Protein AF-A0AAP3CLZ2-F1 (afdb_monomer_lite)

pLDDT: mean 92.91, std 7.86, range [60.66, 98.38]

Foldseek 3Di:
DVVLVVLLVVLVVVLVVLVVVLVVDDCPDPVNVVSVVSNVVSVVSNVVSVVVVVVVVVVVVVVVVVVVVVVVVVCVVVVDD

Structure (mmCIF, N/CA/C/O backbone):
data_AF-A0AAP3CLZ2-F1
#
_entry.id   AF-A0AAP3CLZ2-F1
#
loop_
_atom_site.group_PDB
_atom_site.id
_atom_site.type_symbol
_atom_site.label_atom_id
_atom_site.label_alt_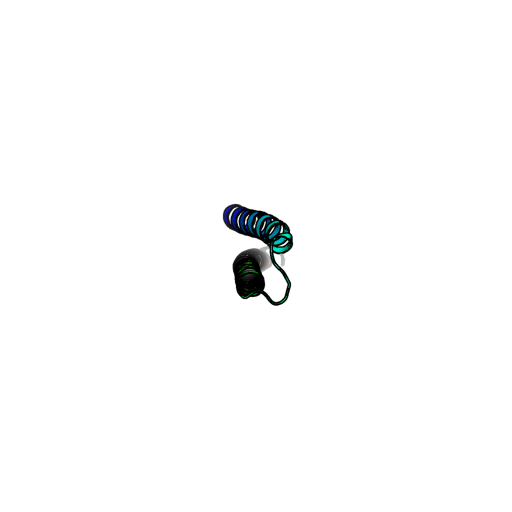id
_atom_site.label_comp_id
_atom_site.label_asym_id
_atom_site.label_entity_id
_atom_site.label_seq_id
_atom_site.pdbx_PDB_ins_code
_atom_site.Cartn_x
_atom_site.Cartn_y
_atom_site.Cartn_z
_atom_site.occupancy
_atom_site.B_iso_or_equiv
_atom_site.auth_seq_id
_atom_site.auth_comp_id
_atom_site.auth_asym_id
_atom_site.auth_atom_id
_atom_site.pdbx_PDB_model_num
ATOM 1 N N . MET A 1 1 ? 10.186 6.334 -4.587 1.00 62.25 1 MET A N 1
ATOM 2 C CA . MET A 1 1 ? 10.851 5.251 -3.820 1.00 62.25 1 MET A CA 1
ATOM 3 C C . MET A 1 1 ? 11.076 5.584 -2.344 1.00 62.25 1 MET A C 1
ATOM 5 O O . MET A 1 1 ? 10.428 4.961 -1.520 1.00 62.25 1 MET A O 1
ATOM 9 N N . LEU A 1 2 ? 11.945 6.540 -1.961 1.00 66.69 2 LEU A N 1
ATOM 10 C CA . LEU A 1 2 ? 12.167 6.841 -0.528 1.00 66.69 2 LEU A CA 1
ATOM 11 C C . LEU A 1 2 ? 10.916 7.445 0.143 1.00 66.69 2 LEU A C 1
ATOM 13 O O . LEU A 1 2 ? 10.574 7.086 1.263 1.00 66.69 2 LEU A O 1
ATOM 17 N N . LYS A 1 3 ? 10.202 8.323 -0.576 1.00 73.31 3 LYS A N 1
ATOM 18 C CA . LYS A 1 3 ? 8.932 8.906 -0.118 1.00 73.31 3 LYS A CA 1
ATOM 19 C C . LYS A 1 3 ? 7.850 7.838 0.081 1.00 73.31 3 LYS A C 1
ATOM 21 O O . LYS A 1 3 ? 7.188 7.855 1.110 1.00 73.31 3 LYS A O 1
ATOM 26 N N . ASP A 1 4 ? 7.729 6.890 -0.843 1.00 77.75 4 ASP A N 1
ATOM 27 C CA . ASP A 1 4 ? 6.683 5.852 -0.805 1.00 77.75 4 ASP A CA 1
ATOM 28 C C . ASP A 1 4 ? 6.981 4.794 0.258 1.00 77.75 4 ASP A C 1
ATOM 30 O O . ASP A 1 4 ? 6.090 4.390 0.997 1.00 77.75 4 ASP A O 1
ATOM 34 N N . LYS A 1 5 ? 8.263 4.452 0.453 1.00 82.75 5 LYS A N 1
ATOM 35 C CA . LYS A 1 5 ? 8.707 3.644 1.597 1.00 82.75 5 LYS A CA 1
ATOM 36 C C . LYS A 1 5 ? 8.320 4.296 2.929 1.00 82.75 5 LYS A C 1
ATOM 38 O O . LYS A 1 5 ? 7.818 3.617 3.817 1.00 82.75 5 LYS A O 1
ATOM 43 N N . ASN A 1 6 ? 8.512 5.609 3.063 1.00 90.88 6 ASN A N 1
ATOM 44 C CA . ASN A 1 6 ? 8.133 6.330 4.279 1.00 90.88 6 ASN A CA 1
ATOM 45 C C . ASN A 1 6 ? 6.610 6.382 4.488 1.00 90.88 6 ASN A C 1
ATOM 47 O O . ASN A 1 6 ? 6.173 6.424 5.634 1.00 90.88 6 ASN A O 1
ATOM 51 N N . LYS A 1 7 ? 5.803 6.378 3.417 1.00 91.88 7 LYS A N 1
ATOM 52 C CA . LYS A 1 7 ? 4.339 6.259 3.527 1.00 91.88 7 LYS A CA 1
ATOM 53 C C . LYS A 1 7 ? 3.941 4.885 4.066 1.00 91.88 7 LYS A C 1
ATOM 55 O O . LYS A 1 7 ? 3.206 4.832 5.042 1.00 91.88 7 LYS A O 1
ATOM 60 N N . ILE A 1 8 ? 4.501 3.809 3.507 1.00 93.69 8 ILE A N 1
ATOM 61 C CA . ILE A 1 8 ? 4.231 2.433 3.958 1.00 93.69 8 ILE A CA 1
ATOM 62 C C . ILE A 1 8 ? 4.596 2.258 5.438 1.00 93.69 8 ILE A C 1
ATOM 64 O O . ILE A 1 8 ? 3.784 1.756 6.207 1.00 93.69 8 ILE A O 1
ATOM 68 N N . ILE A 1 9 ? 5.777 2.729 5.860 1.00 95.19 9 ILE A N 1
ATOM 69 C CA . ILE A 1 9 ? 6.203 2.657 7.270 1.00 95.19 9 ILE A CA 1
ATOM 70 C C . ILE A 1 9 ? 5.210 3.388 8.182 1.00 95.19 9 ILE A C 1
ATOM 72 O O . ILE A 1 9 ? 4.794 2.839 9.197 1.00 95.19 9 ILE A O 1
ATOM 76 N N . LYS A 1 10 ? 4.773 4.593 7.800 1.00 96.31 10 LYS A N 1
ATOM 77 C CA . LYS A 1 10 ? 3.783 5.356 8.573 1.00 96.31 10 LYS A CA 1
ATOM 78 C C . LYS A 1 10 ? 2.432 4.650 8.668 1.00 96.31 10 LYS A C 1
ATOM 80 O O . LYS A 1 10 ? 1.786 4.744 9.707 1.00 96.31 10 LYS A O 1
ATOM 85 N N . SER A 1 11 ? 1.983 3.984 7.606 1.00 97.06 11 SER A N 1
ATOM 86 C CA . SER A 1 11 ? 0.736 3.213 7.645 1.00 97.06 11 SER A CA 1
ATOM 87 C C . SER A 1 11 ? 0.867 2.007 8.579 1.00 97.06 11 SER A C 1
ATOM 89 O O . SER A 1 11 ? -0.021 1.799 9.397 1.00 97.06 11 SER A O 1
ATOM 91 N N . ILE A 1 12 ? 2.006 1.302 8.568 1.00 97.38 12 ILE A N 1
ATOM 92 C CA . ILE A 1 12 ? 2.291 0.206 9.515 1.00 97.38 12 ILE A CA 1
ATOM 93 C C . ILE A 1 12 ? 2.292 0.707 10.967 1.00 97.38 12 ILE A C 1
ATOM 95 O O . ILE A 1 12 ? 1.646 0.116 11.825 1.00 97.38 12 ILE A O 1
ATOM 99 N N . GLU A 1 13 ? 2.952 1.832 11.254 1.00 97.69 13 GLU A N 1
ATOM 100 C CA . GLU A 1 13 ? 2.951 2.426 12.601 1.00 97.69 13 GLU A CA 1
ATOM 101 C C . GLU A 1 13 ? 1.539 2.780 13.093 1.00 97.69 13 GLU A C 1
ATOM 103 O O . GLU A 1 13 ? 1.257 2.688 14.287 1.00 97.69 13 GLU A O 1
ATOM 108 N N . LYS A 1 14 ? 0.648 3.210 12.190 1.00 98.00 14 LYS A N 1
ATOM 109 C CA . LYS A 1 14 ? -0.757 3.479 12.522 1.00 98.00 14 LYS A CA 1
ATOM 110 C C . LYS A 1 14 ? -1.543 2.193 12.761 1.00 98.00 14 LYS A C 1
ATOM 112 O O . LYS A 1 14 ? -2.339 2.179 13.693 1.00 98.00 14 LYS A O 1
ATOM 117 N N . ILE A 1 15 ? -1.319 1.155 11.953 1.00 98.25 15 ILE A N 1
ATOM 118 C CA . ILE A 1 15 ? -1.958 -0.158 12.126 1.00 98.25 15 ILE A CA 1
ATOM 119 C C . ILE A 1 15 ? -1.636 -0.701 13.516 1.00 98.25 15 ILE A C 1
ATOM 121 O O . ILE A 1 15 ? -2.564 -0.939 14.276 1.00 98.25 15 ILE A O 1
ATOM 125 N N . ASN A 1 16 ? -0.356 -0.750 13.900 1.00 97.56 16 ASN A N 1
ATOM 126 C CA . ASN A 1 16 ? 0.051 -1.267 15.211 1.00 97.56 16 ASN A CA 1
ATOM 127 C C . ASN A 1 16 ? -0.658 -0.542 16.372 1.00 97.56 16 ASN A C 1
ATOM 129 O O . ASN A 1 16 ? -1.120 -1.169 17.317 1.00 97.56 16 ASN A O 1
ATOM 133 N N . LYS A 1 17 ? -0.808 0.788 16.287 1.00 97.31 17 LYS A N 1
ATOM 134 C CA . LYS A 1 17 ? -1.528 1.573 17.307 1.00 97.31 17 LYS A CA 1
ATOM 135 C C . LYS A 1 17 ? -3.027 1.278 17.348 1.00 97.31 17 LYS A C 1
ATOM 137 O O . LYS A 1 17 ? -3.632 1.344 18.412 1.00 97.31 17 LYS A O 1
ATOM 142 N N . LEU A 1 18 ? -3.641 1.024 16.194 1.00 97.38 18 LEU A N 1
ATOM 143 C CA . LEU A 1 18 ? -5.054 0.653 16.123 1.00 97.38 18 LEU A CA 1
ATOM 144 C C . LEU A 1 18 ? -5.274 -0.767 16.655 1.00 97.38 18 LEU A C 1
ATOM 146 O O . LEU A 1 18 ? -6.245 -0.982 17.369 1.00 97.38 18 LEU A O 1
ATOM 150 N N . GLU A 1 19 ? -4.357 -1.695 16.373 1.00 95.81 19 GLU A N 1
ATOM 151 C CA . GLU A 1 19 ? -4.378 -3.058 16.916 1.00 95.81 19 GLU A CA 1
ATOM 152 C C . GLU A 1 19 ? -4.257 -3.069 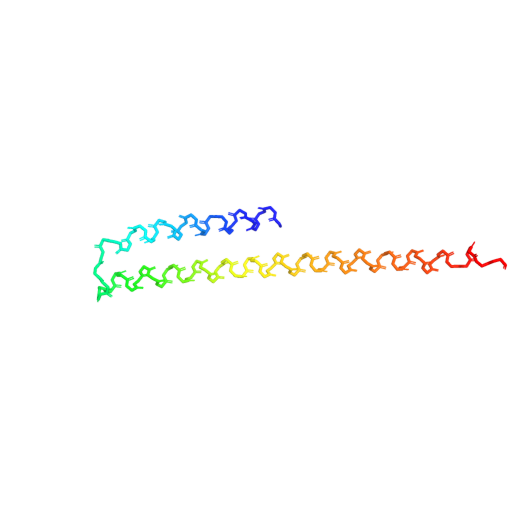18.444 1.00 95.81 19 GLU A C 1
ATOM 154 O O . GLU A 1 19 ? -5.022 -3.760 19.111 1.00 95.81 19 GLU A O 1
ATOM 159 N N . GLU A 1 20 ? -3.376 -2.245 19.021 1.00 95.25 20 GLU A N 1
ATOM 160 C CA . GLU A 1 20 ? -3.317 -2.040 20.477 1.00 95.25 20 GLU A CA 1
ATOM 161 C C . GLU A 1 20 ? -4.645 -1.496 21.034 1.00 95.25 20 GLU A C 1
ATOM 163 O O . GLU A 1 20 ? -5.088 -1.900 22.109 1.00 95.25 20 GLU A O 1
ATOM 168 N N . GLY A 1 21 ? -5.304 -0.601 20.291 1.00 91.56 21 GLY A N 1
ATOM 169 C CA . GLY A 1 21 ? -6.597 -0.024 20.657 1.00 91.56 21 GLY A CA 1
ATOM 170 C C . GLY A 1 21 ? -7.778 -0.996 20.572 1.00 91.56 21 GLY A C 1
ATOM 171 O O . GLY A 1 21 ? -8.755 -0.793 21.288 1.00 91.56 21 GLY A O 1
ATOM 172 N N . LEU A 1 22 ? -7.700 -2.057 19.756 1.00 93.94 22 LEU A N 1
ATOM 173 C CA . LEU A 1 22 ? -8.759 -3.075 19.658 1.00 93.94 22 LEU A CA 1
ATOM 174 C C . LEU A 1 22 ? -8.997 -3.789 20.990 1.00 93.94 22 LEU A C 1
ATOM 176 O O . LEU A 1 22 ? -10.131 -4.143 21.286 1.00 93.94 22 LEU A O 1
ATOM 180 N N . ALA A 1 23 ? -7.959 -3.947 21.817 1.00 91.50 23 ALA A N 1
ATOM 181 C CA . ALA A 1 23 ? -8.065 -4.590 23.128 1.00 91.50 23 ALA A CA 1
ATOM 182 C C . ALA A 1 23 ? -8.960 -3.828 24.129 1.00 91.50 23 ALA A C 1
ATOM 184 O O . ALA A 1 23 ? -9.233 -4.338 25.214 1.00 91.50 23 ALA A O 1
ATOM 185 N N . LEU A 1 24 ? -9.384 -2.605 23.792 1.00 94.19 24 LEU A N 1
ATOM 186 C CA . LEU A 1 24 ? -10.270 -1.779 24.612 1.00 94.19 24 LEU A CA 1
ATOM 187 C C . LEU A 1 24 ? -11.762 -2.039 24.352 1.00 94.19 24 LEU A C 1
ATOM 189 O O . LEU A 1 24 ? -12.585 -1.503 25.091 1.00 94.19 24 LEU A O 1
ATOM 193 N N . PHE A 1 25 ? -12.100 -2.818 23.322 1.00 94.44 25 PHE A N 1
ATOM 194 C CA . PHE A 1 25 ? -13.473 -3.064 22.878 1.00 94.44 25 PHE A CA 1
ATOM 195 C C . PHE A 1 25 ? -13.753 -4.569 22.796 1.00 94.44 25 PHE A C 1
ATOM 197 O O . PHE A 1 25 ? -12.839 -5.365 22.567 1.00 94.44 25 PHE A O 1
ATOM 204 N N . GLU A 1 26 ? -15.013 -4.968 22.957 1.00 94.12 26 GLU A N 1
ATOM 205 C CA . GLU A 1 26 ? -15.443 -6.340 22.690 1.00 94.12 26 GLU A CA 1
ATOM 206 C C . GLU A 1 26 ? -15.642 -6.554 21.180 1.00 94.12 26 GLU A C 1
ATOM 208 O O . GLU A 1 26 ? -16.010 -5.635 20.455 1.00 94.12 26 GLU A O 1
ATOM 213 N N . GLU A 1 27 ? -15.449 -7.779 20.678 1.00 87.19 27 GLU A N 1
ATOM 214 C CA . GLU A 1 27 ? -15.578 -8.086 19.237 1.00 87.19 27 GLU A CA 1
ATOM 215 C C . GLU A 1 27 ? -16.968 -7.768 18.649 1.00 87.19 27 GLU A C 1
ATOM 217 O O . GLU A 1 27 ? -17.109 -7.618 17.435 1.00 87.19 27 GLU A O 1
ATOM 222 N N . GLY A 1 28 ? -17.996 -7.674 19.498 1.00 90.25 28 GLY A N 1
ATOM 223 C CA . GLY A 1 28 ? -19.355 -7.299 19.108 1.00 90.25 28 GLY A CA 1
ATOM 224 C C . GLY A 1 28 ? -19.616 -5.791 19.057 1.00 90.25 28 GLY A C 1
ATOM 225 O O . GLY A 1 28 ? -20.674 -5.394 18.566 1.00 90.25 28 GLY A O 1
ATOM 226 N N . ASP A 1 29 ? -18.688 -4.966 19.549 1.00 95.69 29 ASP A N 1
ATOM 227 C CA . ASP A 1 29 ? -18.863 -3.518 19.625 1.00 95.69 29 ASP A CA 1
ATOM 228 C C . ASP A 1 29 ? -18.758 -2.877 18.235 1.00 95.69 29 ASP A C 1
ATOM 230 O O . ASP A 1 29 ? -17.902 -3.220 17.410 1.00 95.69 29 ASP A O 1
ATOM 234 N N . GLU A 1 30 ? -19.600 -1.875 17.977 1.00 95.44 30 GLU A N 1
ATOM 235 C CA . GLU A 1 30 ? -19.536 -1.100 16.734 1.00 95.44 30 GLU A CA 1
ATOM 236 C C . GLU A 1 30 ? -18.179 -0.385 16.604 1.00 95.44 30 GLU A C 1
ATOM 238 O O . GLU A 1 30 ? -17.614 -0.274 15.512 1.00 95.44 30 GLU A O 1
ATOM 243 N N . GLU A 1 31 ? -17.603 0.038 17.730 1.00 95.69 31 GLU A N 1
ATOM 244 C CA . GLU A 1 31 ? -16.268 0.612 17.825 1.00 95.69 31 GLU A CA 1
ATOM 245 C C . GLU A 1 31 ? -15.179 -0.376 1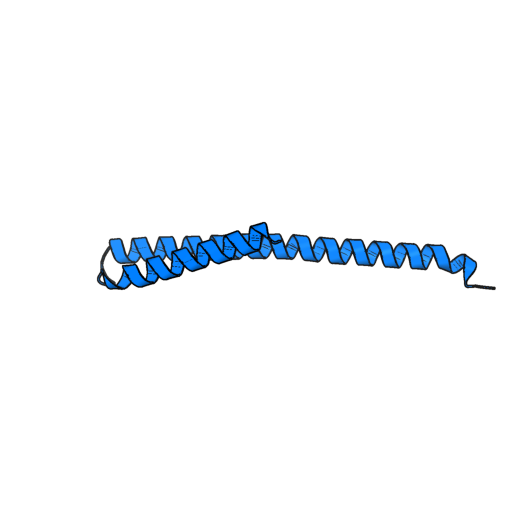7.397 1.00 95.69 31 GLU A C 1
ATOM 247 O O . GLU A 1 31 ? -14.272 0.018 16.656 1.00 95.69 31 GLU A O 1
ATOM 252 N N . TYR A 1 32 ? -15.281 -1.649 17.792 1.00 96.69 32 TYR A N 1
ATOM 253 C CA . TYR A 1 32 ? -14.338 -2.691 17.380 1.00 96.69 32 TYR A CA 1
ATOM 254 C C . TYR A 1 32 ? -14.360 -2.859 15.856 1.00 96.69 32 TYR A C 1
ATOM 256 O O . TYR A 1 32 ? -13.319 -2.775 15.192 1.00 96.69 32 TYR A O 1
ATOM 264 N N . LEU A 1 33 ? -15.560 -2.973 15.273 1.00 96.50 33 LEU A N 1
ATOM 265 C CA . LEU A 1 33 ? -15.736 -3.044 13.822 1.00 96.50 33 LEU A CA 1
ATOM 266 C C . LEU A 1 33 ? -15.207 -1.783 13.115 1.00 96.50 33 LEU A C 1
ATOM 268 O O . LEU A 1 33 ? -14.525 -1.876 12.093 1.00 96.50 33 LEU A O 1
ATOM 272 N N . SER A 1 34 ? -15.468 -0.599 13.671 1.00 96.25 34 SER A N 1
ATOM 273 C CA . SER A 1 34 ? -14.983 0.682 13.141 1.00 96.25 34 SER A CA 1
ATOM 274 C C . SER A 1 34 ? -13.453 0.758 13.111 1.00 96.25 34 SER A C 1
ATOM 276 O O . SER A 1 34 ? -12.866 1.268 12.150 1.00 96.25 34 SER A O 1
ATOM 278 N N . VAL A 1 35 ? -12.781 0.233 14.140 1.00 97.06 35 VAL A N 1
ATOM 279 C CA . VAL A 1 35 ? -11.315 0.155 14.183 1.00 97.06 35 VAL A CA 1
ATOM 280 C C . VAL A 1 35 ? -10.787 -0.834 13.140 1.00 97.06 35 VAL A C 1
ATOM 282 O O . VAL A 1 35 ? -9.855 -0.483 12.412 1.00 97.06 35 VAL A O 1
ATOM 285 N N . LEU A 1 36 ? -11.413 -2.006 12.981 1.00 97.62 36 LEU A N 1
ATOM 286 C CA . LEU A 1 36 ? -11.041 -2.968 11.935 1.00 97.62 36 LEU A CA 1
ATOM 287 C C . LEU A 1 36 ? -11.154 -2.377 10.524 1.00 97.62 36 LEU A C 1
ATOM 289 O O . LEU A 1 36 ? -10.230 -2.518 9.724 1.00 97.62 36 LEU A O 1
ATOM 293 N N . VAL A 1 37 ? -12.236 -1.651 10.229 1.00 97.38 37 VAL A N 1
ATOM 294 C CA . VAL A 1 37 ? -12.417 -0.975 8.930 1.00 97.38 37 VAL A CA 1
ATOM 295 C C . VAL A 1 37 ? -11.304 0.047 8.674 1.00 97.38 37 VAL A C 1
ATOM 297 O O . VAL A 1 37 ? -10.799 0.158 7.555 1.00 97.38 37 VAL A O 1
ATOM 300 N N . LYS A 1 38 ? -10.861 0.775 9.707 1.00 97.81 38 LYS A N 1
ATOM 301 C CA . LYS A 1 38 ? -9.728 1.711 9.586 1.00 97.81 38 LYS A CA 1
ATOM 302 C C . LYS A 1 38 ? -8.407 0.989 9.325 1.00 97.81 38 LYS A C 1
ATOM 304 O O . LYS A 1 38 ? -7.619 1.468 8.510 1.00 97.81 38 LYS A O 1
ATOM 309 N N . ILE A 1 39 ? -8.161 -0.139 9.994 1.00 98.19 39 ILE A N 1
ATOM 310 C CA . ILE A 1 39 ? -6.976 -0.977 9.753 1.00 98.19 39 ILE A CA 1
ATOM 311 C C . ILE A 1 39 ? -6.977 -1.488 8.311 1.00 98.19 39 ILE A C 1
ATOM 313 O O . ILE A 1 39 ? -5.966 -1.362 7.620 1.00 98.19 39 ILE A O 1
ATOM 317 N N . GLN A 1 40 ? -8.116 -1.991 7.829 1.00 98.31 40 GLN A N 1
ATOM 318 C CA . GLN A 1 40 ? -8.265 -2.438 6.447 1.00 98.31 40 GLN A CA 1
ATOM 319 C C . GLN A 1 40 ? -7.910 -1.323 5.454 1.00 98.31 40 GLN A C 1
ATOM 321 O O . GLN A 1 40 ? -7.081 -1.540 4.572 1.00 98.31 40 GLN A O 1
ATOM 326 N N . GLY A 1 41 ? -8.441 -0.111 5.645 1.00 98.25 41 GLY A N 1
ATOM 327 C CA . GLY A 1 41 ? -8.115 1.026 4.778 1.00 98.25 41 GLY A CA 1
ATOM 328 C C . GLY A 1 41 ? -6.617 1.368 4.749 1.00 98.25 41 GLY A C 1
ATOM 329 O O . GLY A 1 41 ? -6.086 1.746 3.708 1.00 98.25 41 GLY A O 1
ATOM 330 N N . LEU A 1 42 ? -5.896 1.182 5.861 1.00 98.31 42 LEU A N 1
ATOM 331 C CA . LEU A 1 42 ? -4.441 1.376 5.896 1.00 98.31 42 LEU A CA 1
ATOM 332 C C . LEU A 1 42 ? -3.683 0.282 5.130 1.00 98.31 42 LEU A C 1
ATOM 334 O O . LEU A 1 42 ? -2.649 0.576 4.527 1.00 98.31 42 LEU A O 1
ATOM 338 N N . TYR A 1 43 ? -4.175 -0.960 5.126 1.00 98.38 43 TYR A N 1
ATOM 339 C CA . TYR A 1 43 ? -3.617 -2.019 4.280 1.00 98.38 43 TYR A CA 1
ATOM 340 C C . TYR A 1 43 ? -3.862 -1.756 2.793 1.00 98.38 43 TYR A C 1
ATOM 342 O O . TYR A 1 43 ? -2.941 -1.952 1.995 1.00 98.38 43 TYR A O 1
ATOM 350 N N . ASP A 1 44 ? -5.039 -1.244 2.432 1.00 98.12 44 ASP A N 1
ATOM 351 C CA . ASP A 1 44 ? -5.341 -0.823 1.060 1.00 98.12 44 ASP A CA 1
ATOM 352 C C . ASP A 1 44 ? -4.373 0.287 0.607 1.00 98.12 44 ASP A C 1
ATOM 354 O O . ASP A 1 44 ? -3.737 0.176 -0.444 1.00 98.12 44 ASP A O 1
ATOM 358 N N . GLU A 1 45 ? -4.134 1.300 1.452 1.00 96.56 45 GLU A N 1
ATOM 359 C CA . GLU A 1 45 ? -3.134 2.343 1.181 1.00 96.56 45 GLU A CA 1
ATOM 360 C C . GLU A 1 45 ? -1.720 1.769 0.978 1.00 96.56 45 GLU A C 1
ATOM 362 O O . GLU A 1 45 ? -0.960 2.245 0.126 1.00 96.56 45 GLU A O 1
ATOM 367 N N . ILE A 1 46 ? -1.320 0.765 1.765 1.00 96.88 46 ILE A N 1
ATOM 368 C CA . ILE A 1 46 ? -0.015 0.108 1.606 1.00 96.88 46 ILE A CA 1
ATOM 369 C C . ILE A 1 46 ? 0.058 -0.605 0.255 1.00 96.88 46 ILE A C 1
ATOM 371 O O . ILE A 1 46 ? 1.066 -0.459 -0.445 1.00 96.88 46 ILE A O 1
ATOM 375 N N . ALA A 1 47 ? -0.988 -1.346 -0.118 1.00 96.94 47 ALA A N 1
ATOM 376 C CA . ALA A 1 47 ? -1.053 -2.067 -1.384 1.00 96.94 47 ALA A CA 1
ATOM 377 C C . ALA A 1 47 ? -0.937 -1.110 -2.581 1.00 96.94 47 ALA A C 1
ATOM 379 O O . ALA A 1 47 ? -0.116 -1.341 -3.475 1.00 96.94 47 ALA A O 1
ATOM 380 N N . ASP A 1 48 ? -1.666 0.007 -2.552 1.00 95.75 48 ASP A N 1
ATO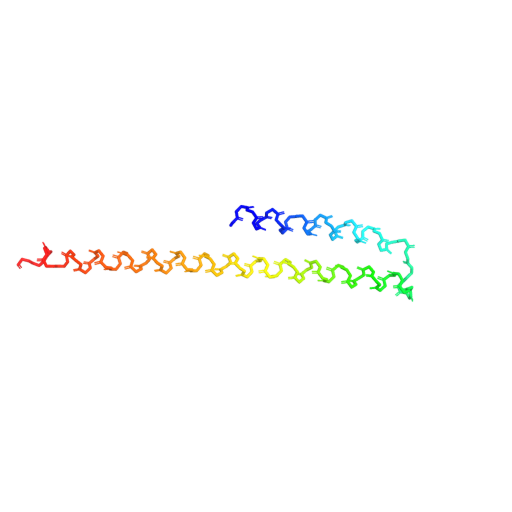M 381 C CA . ASP A 1 48 ? -1.622 1.031 -3.597 1.00 95.75 48 ASP A CA 1
ATOM 382 C C . ASP A 1 48 ? -0.229 1.660 -3.734 1.00 95.75 48 ASP A C 1
ATOM 384 O O . ASP A 1 48 ? 0.342 1.704 -4.831 1.00 95.75 48 ASP A O 1
ATOM 388 N N . ASN A 1 49 ? 0.374 2.086 -2.616 1.00 94.38 49 ASN A N 1
ATOM 389 C CA . ASN A 1 49 ? 1.719 2.671 -2.624 1.00 94.38 49 ASN A CA 1
ATOM 390 C C . ASN A 1 49 ? 2.783 1.656 -3.093 1.00 94.38 49 ASN A C 1
ATOM 392 O O . ASN A 1 49 ? 3.732 2.015 -3.802 1.00 94.38 49 ASN A O 1
ATOM 396 N N . ALA A 1 50 ? 2.650 0.382 -2.710 1.00 94.81 50 ALA A N 1
ATOM 397 C CA . ALA A 1 50 ? 3.552 -0.679 -3.149 1.00 94.81 50 ALA A CA 1
ATOM 398 C C . ALA A 1 50 ? 3.425 -0.938 -4.659 1.00 94.81 50 ALA A C 1
ATOM 400 O O . ALA A 1 50 ? 4.444 -1.059 -5.350 1.00 94.81 50 ALA A O 1
ATOM 401 N N . LEU A 1 51 ? 2.197 -0.960 -5.185 1.00 94.94 51 LEU A N 1
ATOM 402 C CA . LEU A 1 51 ? 1.924 -1.132 -6.610 1.00 94.94 51 LEU A CA 1
ATOM 403 C C . LEU A 1 51 ? 2.487 0.026 -7.444 1.00 94.94 51 LEU A C 1
ATOM 405 O O . LEU A 1 51 ? 3.069 -0.205 -8.507 1.00 94.94 51 LEU A O 1
ATOM 409 N N . GLU A 1 52 ? 2.351 1.265 -6.974 1.00 93.25 52 GLU A N 1
ATOM 410 C CA . GLU A 1 52 ? 2.933 2.437 -7.635 1.00 93.25 52 GLU A CA 1
ATOM 411 C C . GLU A 1 52 ? 4.465 2.324 -7.711 1.00 93.25 52 GLU A C 1
ATOM 413 O O . GLU A 1 52 ? 5.056 2.423 -8.791 1.00 93.25 52 GLU A O 1
ATOM 418 N N . CYS A 1 53 ? 5.111 1.989 -6.590 1.00 93.06 53 CYS A N 1
ATOM 419 C CA . CYS A 1 53 ? 6.556 1.771 -6.540 1.00 93.06 53 CYS A CA 1
ATOM 420 C C . CYS A 1 53 ? 7.007 0.645 -7.492 1.00 93.06 53 CYS A C 1
ATOM 422 O O . CYS A 1 53 ? 8.019 0.768 -8.191 1.00 93.06 53 CYS A O 1
ATOM 424 N N . PHE A 1 54 ? 6.242 -0.448 -7.562 1.00 94.38 54 PHE A N 1
ATOM 425 C CA . PHE A 1 54 ? 6.496 -1.551 -8.486 1.00 94.38 54 PHE A CA 1
ATOM 426 C C . PHE A 1 54 ? 6.431 -1.111 -9.959 1.00 94.38 54 PHE A C 1
ATOM 428 O O . PHE A 1 54 ? 7.325 -1.452 -10.745 1.00 94.38 54 PHE A O 1
ATOM 435 N N . LYS A 1 55 ? 5.417 -0.321 -10.341 1.00 95.25 55 LYS A N 1
ATOM 436 C CA . LYS A 1 55 ? 5.275 0.223 -11.706 1.00 95.25 55 LYS A CA 1
ATOM 437 C C . LYS A 1 55 ? 6.459 1.116 -12.082 1.00 95.25 55 LYS A C 1
ATOM 439 O O . LYS A 1 55 ? 7.010 0.986 -13.183 1.00 95.25 55 LYS A O 1
ATOM 444 N N . ASP A 1 56 ? 6.898 1.963 -11.156 1.00 94.06 56 ASP A N 1
ATOM 445 C CA . ASP A 1 56 ? 8.067 2.828 -1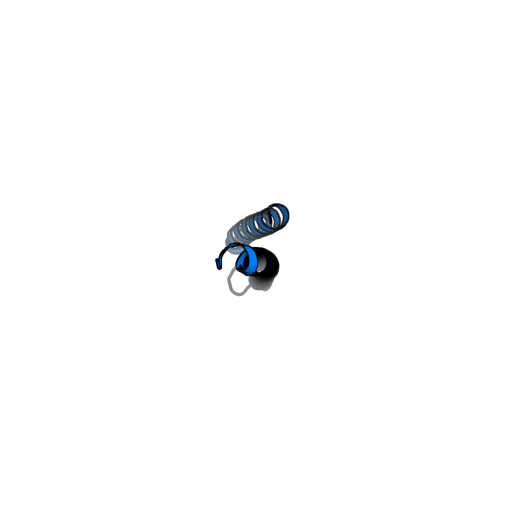1.323 1.00 94.06 56 ASP A CA 1
ATOM 446 C C . ASP A 1 56 ? 9.352 2.026 -11.560 1.00 94.06 56 ASP A C 1
ATOM 448 O O . ASP A 1 56 ? 10.120 2.308 -12.488 1.00 94.06 56 ASP A O 1
ATOM 452 N N . MET A 1 57 ? 9.594 1.004 -10.734 1.00 94.94 57 MET A N 1
ATOM 453 C CA . MET A 1 57 ? 10.763 0.132 -10.873 1.00 94.94 57 MET A CA 1
ATOM 454 C C . MET A 1 57 ? 10.744 -0.621 -12.201 1.00 94.94 57 MET A C 1
ATOM 456 O O . MET A 1 57 ? 11.739 -0.612 -12.930 1.00 94.94 57 MET A O 1
ATOM 460 N N . THR A 1 58 ? 9.599 -1.202 -12.558 1.00 96.50 58 THR A N 1
ATOM 461 C CA . THR A 1 58 ? 9.414 -1.924 -13.823 1.00 96.50 58 THR A CA 1
ATOM 462 C C . THR A 1 58 ? 9.699 -1.018 -15.020 1.00 96.50 58 THR A C 1
ATOM 464 O O . THR A 1 58 ? 10.425 -1.396 -15.944 1.00 96.50 58 THR A O 1
ATOM 467 N N . THR A 1 59 ? 9.218 0.226 -14.976 1.00 97.19 59 THR A N 1
ATOM 468 C CA . THR A 1 59 ? 9.478 1.224 -16.021 1.00 97.19 59 THR A CA 1
ATOM 469 C C . THR A 1 59 ? 10.965 1.558 -16.134 1.00 97.19 59 THR A C 1
ATOM 471 O O . THR A 1 59 ? 11.505 1.604 -17.243 1.00 97.19 59 THR A O 1
ATOM 474 N N . LYS A 1 60 ? 11.665 1.743 -15.007 1.00 96.94 60 LYS A N 1
ATOM 475 C CA . LYS A 1 60 ? 13.116 2.000 -14.999 1.00 96.94 60 LYS A CA 1
ATOM 476 C C . LYS A 1 60 ? 13.915 0.836 -15.581 1.00 96.94 60 LYS A C 1
ATOM 478 O O . LYS A 1 60 ? 14.823 1.078 -16.380 1.00 96.94 60 LYS A O 1
ATOM 483 N N . ILE A 1 61 ? 13.573 -0.401 -15.218 1.00 97.44 61 ILE A N 1
ATOM 484 C CA . ILE A 1 61 ? 14.212 -1.612 -15.753 1.00 97.44 61 ILE A CA 1
ATOM 485 C C . ILE A 1 61 ? 14.026 -1.666 -17.268 1.00 97.44 61 ILE A C 1
ATOM 487 O O . ILE A 1 61 ? 15.014 -1.758 -18.000 1.00 97.44 61 ILE A O 1
ATOM 491 N N . ARG A 1 62 ? 12.783 -1.515 -17.745 1.00 97.56 62 ARG A N 1
ATOM 492 C CA . ARG A 1 62 ? 12.461 -1.516 -19.179 1.00 97.56 62 ARG A CA 1
ATOM 493 C C . ARG A 1 62 ? 13.269 -0.469 -19.942 1.00 97.56 62 ARG A C 1
ATOM 495 O O . ARG A 1 62 ? 13.937 -0.803 -20.917 1.00 97.56 62 ARG A O 1
ATOM 502 N N . ASN A 1 63 ? 13.259 0.778 -19.475 1.00 97.62 63 ASN A N 1
ATOM 503 C CA . ASN A 1 63 ? 13.960 1.877 -20.141 1.00 97.62 63 ASN A CA 1
ATOM 504 C C . ASN A 1 63 ? 15.482 1.656 -20.157 1.00 97.62 63 ASN A C 1
ATOM 506 O O . ASN A 1 63 ? 16.153 1.988 -21.132 1.00 97.62 63 ASN A O 1
ATOM 510 N N . THR A 1 64 ? 16.035 1.080 -19.087 1.00 97.25 64 THR A N 1
ATOM 511 C CA . THR A 1 64 ? 17.463 0.743 -19.005 1.00 97.25 64 THR A CA 1
ATOM 512 C C . THR A 1 64 ? 17.825 -0.369 -19.988 1.00 97.25 64 THR A C 1
ATOM 514 O O . THR A 1 64 ? 18.802 -0.238 -20.728 1.00 97.25 64 THR A O 1
ATOM 517 N N . GLY A 1 65 ? 17.015 -1.431 -20.048 1.00 97.25 65 GLY A N 1
ATOM 518 C CA . GLY A 1 65 ? 17.176 -2.523 -21.008 1.00 97.25 65 GLY A CA 1
ATOM 519 C C . GLY A 1 65 ? 17.101 -2.035 -22.453 1.00 97.25 65 GLY A C 1
ATOM 520 O O . GLY A 1 65 ? 18.002 -2.316 -23.239 1.00 97.25 65 GLY A O 1
ATOM 521 N N . GLN A 1 66 ? 16.099 -1.215 -22.779 1.00 97.12 66 GLN A N 1
ATOM 522 C CA . GLN A 1 66 ? 15.932 -0.636 -24.113 1.00 97.12 66 GLN A CA 1
ATOM 523 C C . GLN A 1 66 ? 17.140 0.213 -24.529 1.00 97.12 66 GLN A C 1
ATOM 525 O O . GLN A 1 66 ? 17.645 0.055 -25.639 1.00 97.12 66 GLN A O 1
ATOM 530 N N . LYS A 1 67 ? 17.664 1.063 -23.633 1.00 97.00 67 LYS A N 1
ATOM 531 C CA . LYS A 1 67 ? 18.887 1.841 -23.899 1.00 97.00 67 LYS A CA 1
ATOM 532 C C . LYS A 1 67 ? 20.099 0.947 -24.158 1.00 97.00 67 LYS A C 1
ATOM 534 O O . LYS A 1 67 ? 20.915 1.266 -25.016 1.00 97.00 67 LYS A O 1
ATOM 539 N N . ARG A 1 68 ? 20.238 -0.154 -23.412 1.00 96.25 68 ARG A N 1
ATOM 540 C CA . ARG A 1 68 ? 21.341 -1.108 -23.593 1.00 96.25 68 ARG A CA 1
ATOM 541 C C . ARG A 1 68 ? 21.248 -1.825 -24.939 1.00 96.25 68 ARG A C 1
ATOM 543 O O . ARG A 1 68 ? 22.264 -1.944 -25.612 1.00 96.25 68 ARG A O 1
ATOM 550 N N . ILE A 1 69 ? 20.048 -2.259 -25.327 1.00 96.12 69 ILE A N 1
ATOM 551 C CA . ILE A 1 69 ? 19.797 -2.888 -26.630 1.00 96.12 69 ILE A CA 1
ATOM 552 C C . ILE A 1 69 ? 20.119 -1.910 -27.761 1.00 96.12 69 ILE A C 1
ATOM 554 O O . ILE A 1 69 ? 20.877 -2.271 -28.653 1.00 96.12 69 ILE A O 1
ATOM 558 N N . GLY A 1 70 ? 19.622 -0.669 -27.687 1.00 95.12 70 GLY A N 1
ATOM 559 C CA . GLY A 1 70 ? 19.907 0.366 -28.687 1.00 95.12 70 GLY A CA 1
ATOM 560 C C . GLY A 1 70 ? 21.407 0.580 -28.887 1.00 95.12 70 GLY A C 1
ATOM 561 O O . GLY A 1 70 ? 21.901 0.425 -29.995 1.00 95.12 70 GLY A O 1
ATOM 562 N N . LYS A 1 71 ? 22.160 0.779 -27.795 1.00 93.75 71 LYS A N 1
ATOM 563 C CA . LYS A 1 71 ? 23.628 0.892 -27.859 1.00 93.75 71 LYS A CA 1
ATOM 564 C C . LYS A 1 71 ? 24.305 -0.333 -28.477 1.00 93.75 71 LYS A C 1
ATOM 566 O O . LYS A 1 71 ? 25.297 -0.182 -29.177 1.00 93.75 71 LYS A O 1
ATOM 571 N N . GLY A 1 72 ? 23.805 -1.534 -28.184 1.00 92.81 72 GLY A N 1
ATOM 572 C CA . GLY A 1 72 ? 24.325 -2.766 -28.775 1.00 92.81 72 GLY A CA 1
ATOM 573 C C . GLY A 1 72 ? 24.116 -2.799 -30.287 1.00 92.81 72 GLY A C 1
ATOM 574 O O . GLY A 1 72 ? 25.052 -3.103 -31.017 1.00 92.81 72 GLY A O 1
ATOM 575 N N . ILE A 1 73 ? 22.919 -2.424 -30.751 1.00 92.62 73 ILE A N 1
ATOM 576 C CA . ILE A 1 73 ? 22.589 -2.327 -32.179 1.00 92.62 73 ILE A CA 1
ATOM 577 C C . ILE A 1 73 ? 23.473 -1.281 -32.869 1.00 92.62 73 ILE A C 1
ATOM 579 O O . ILE A 1 73 ? 24.061 -1.585 -33.902 1.00 92.62 73 ILE A O 1
ATOM 583 N N . ASP A 1 74 ? 23.633 -0.098 -32.270 1.00 92.06 74 ASP A N 1
ATOM 584 C CA . ASP A 1 74 ? 24.462 0.988 -32.816 1.00 92.06 74 ASP A CA 1
ATOM 585 C C . ASP A 1 74 ? 25.940 0.579 -32.980 1.00 92.06 74 ASP A C 1
ATOM 587 O O . ASP A 1 74 ? 26.642 1.090 -33.849 1.00 92.06 74 ASP A O 1
ATOM 591 N N . GLN A 1 75 ? 26.429 -0.355 -32.157 1.00 91.31 75 GLN A N 1
ATOM 592 C CA . GLN A 1 75 ? 27.807 -0.854 -32.204 1.00 91.31 75 GLN A CA 1
ATOM 593 C C . GLN A 1 75 ? 28.016 -2.009 -33.197 1.00 91.31 75 GLN A C 1
ATOM 595 O O . GLN A 1 75 ? 29.160 -2.267 -33.582 1.00 91.31 75 GLN A O 1
ATOM 600 N N . LEU A 1 76 ? 26.953 -2.689 -33.651 1.00 90.38 76 LEU A N 1
ATOM 601 C CA . LEU A 1 76 ? 27.057 -3.827 -34.579 1.00 90.38 76 LEU A CA 1
ATOM 602 C C . LEU A 1 76 ? 27.856 -3.505 -35.858 1.00 90.38 76 LEU A C 1
ATOM 604 O O . LEU A 1 76 ? 28.754 -4.289 -36.178 1.00 90.38 76 LEU A O 1
ATOM 608 N N . PRO A 1 77 ? 27.636 -2.368 -36.557 1.00 87.38 77 PRO A N 1
ATOM 609 C CA . PRO A 1 77 ? 28.380 -2.043 -37.778 1.00 87.38 77 PRO A CA 1
ATOM 610 C C . PRO A 1 77 ? 29.888 -1.884 -37.561 1.00 87.38 77 PRO A C 1
ATOM 612 O O . PRO A 1 77 ? 30.667 -2.081 -38.485 1.00 87.38 77 PRO A O 1
ATOM 615 N N . HIS A 1 78 ? 30.315 -1.538 -36.344 1.00 84.12 78 HIS A N 1
ATOM 616 C CA . HIS A 1 78 ? 31.729 -1.383 -35.992 1.00 84.12 78 HIS A CA 1
ATOM 617 C C . HIS A 1 78 ? 32.382 -2.686 -35.512 1.00 84.12 78 HIS A C 1
ATOM 619 O O . HIS A 1 78 ? 33.594 -2.723 -35.305 1.00 84.12 78 HIS A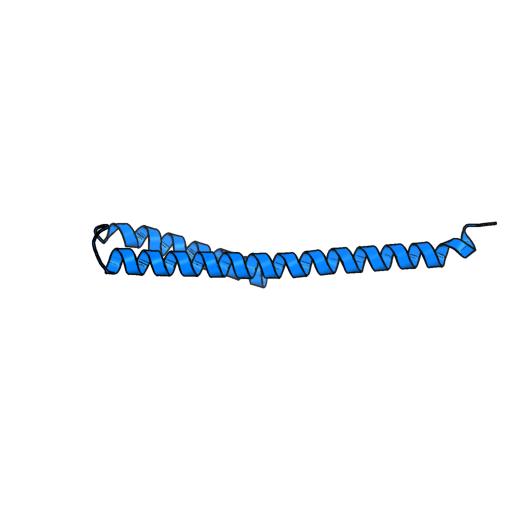 O 1
ATOM 625 N N . THR A 1 79 ? 31.587 -3.740 -35.312 1.00 79.12 79 THR A N 1
ATOM 626 C CA . THR A 1 79 ? 32.041 -5.020 -34.749 1.00 79.12 79 THR A CA 1
ATOM 627 C C . THR A 1 79 ? 32.218 -6.097 -35.825 1.00 79.12 79 THR A C 1
ATOM 629 O O . THR A 1 79 ? 32.996 -7.030 -35.636 1.00 79.12 79 THR A O 1
ATOM 632 N N . ILE A 1 80 ? 31.532 -5.967 -36.964 1.00 71.88 80 ILE A N 1
ATOM 633 C CA . ILE A 1 80 ? 31.680 -6.856 -38.123 1.00 71.88 80 ILE A CA 1
ATOM 634 C C . ILE A 1 80 ? 32.760 -6.261 -39.044 1.00 71.88 80 ILE A C 1
ATOM 636 O O . ILE A 1 80 ? 32.596 -5.147 -39.537 1.00 71.88 80 ILE A O 1
ATOM 640 N N . ARG A 1 81 ? 33.872 -6.985 -39.226 1.00 60.66 81 ARG A N 1
ATOM 641 C CA . ARG A 1 81 ? 34.938 -6.696 -40.202 1.00 60.66 81 ARG A CA 1
ATOM 642 C C . ARG A 1 81 ? 34.805 -7.595 -41.419 1.00 60.66 81 ARG A C 1
ATOM 644 O O . ARG A 1 81 ? 34.460 -8.778 -41.211 1.00 60.66 81 ARG A O 1
#

Secondary structure (DSSP, 8-state):
-HHHHHHHHHHHHHHHHHHHHHTTS-TTSHHHHHHHHHHHHHHHHHHHHHHHHHHHHHHHHHHHHHHHHHHHHHHHHHH--

Sequence (81 aa):
MLKDKNKIIKSIEKINKLEEGLALFEEGDEEYLSVLVKIQGLYDEIADNALECFKDMTTKIRNTGQKRIGKGIDQLPHTIR

Organism: Bacillus vallismortis (NCBI:txid72361)

Radius of gyration: 23.21 Å; chains: 1; bounding box: 54×17×65 Å